Protein AF-A0A2T4GGV2-F1 (afdb_monomer_lite)

Radius of gyration: 16.32 Å; chains: 1; bounding box: 54×31×38 Å

Structure (mmCIF, N/CA/C/O b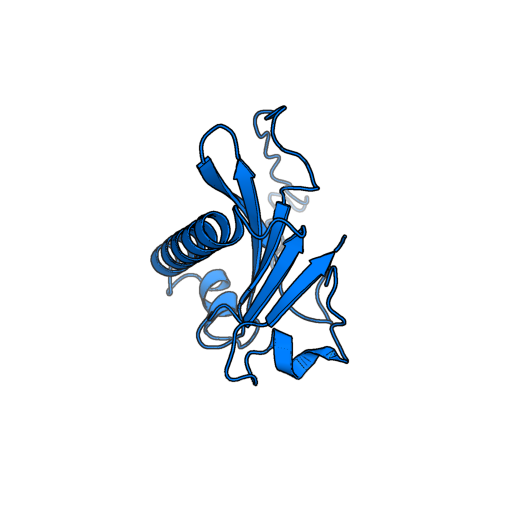ackbone):
data_AF-A0A2T4GGV2-F1
#
_entry.id   AF-A0A2T4GGV2-F1
#
loop_
_atom_site.group_PDB
_atom_site.id
_atom_site.type_symbol
_atom_site.label_atom_id
_atom_site.label_alt_id
_atom_site.label_comp_id
_atom_site.label_asym_id
_atom_site.label_entity_id
_atom_site.label_seq_id
_atom_site.pdbx_PDB_ins_code
_atom_site.Cartn_x
_atom_site.Cartn_y
_atom_site.Cartn_z
_atom_site.occupancy
_atom_site.B_iso_or_equiv
_atom_site.auth_seq_id
_atom_site.auth_comp_id
_atom_site.auth_asym_id
_atom_site.auth_atom_id
_atom_site.pdbx_PDB_model_num
ATOM 1 N N . MET A 1 1 ? 21.331 -3.897 -9.534 1.00 41.31 1 MET A N 1
ATOM 2 C CA . MET A 1 1 ? 21.662 -3.764 -8.099 1.00 41.31 1 MET A CA 1
ATOM 3 C C . MET A 1 1 ? 23.156 -3.537 -7.952 1.00 41.31 1 MET A C 1
ATOM 5 O O . MET A 1 1 ? 23.924 -4.483 -7.832 1.00 41.31 1 MET A O 1
ATOM 9 N N . THR A 1 2 ? 23.584 -2.287 -8.023 1.00 40.00 2 THR A N 1
ATOM 10 C CA . THR A 1 2 ? 24.935 -1.873 -7.646 1.00 40.00 2 THR A CA 1
ATOM 11 C C . THR A 1 2 ? 24.945 -1.727 -6.130 1.00 40.00 2 THR A C 1
ATOM 13 O O . THR A 1 2 ? 24.283 -0.847 -5.591 1.00 40.00 2 THR A O 1
ATOM 16 N N . LYS A 1 3 ? 25.633 -2.626 -5.418 1.00 48.00 3 LYS A N 1
ATOM 17 C CA . LYS A 1 3 ? 25.934 -2.392 -4.002 1.00 48.00 3 LYS A CA 1
ATOM 18 C C . LYS A 1 3 ? 26.812 -1.144 -3.930 1.00 48.00 3 LYS A C 1
ATOM 20 O O . LYS A 1 3 ? 27.841 -1.105 -4.603 1.00 48.00 3 LYS A O 1
ATOM 25 N N . SER A 1 4 ? 26.403 -0.151 -3.142 1.00 49.84 4 SER A N 1
ATOM 26 C CA . SER A 1 4 ? 27.287 0.941 -2.738 1.00 49.84 4 SER A CA 1
ATOM 27 C C . SER A 1 4 ? 28.400 0.319 -1.892 1.00 49.84 4 SER A C 1
ATOM 29 O O . SER A 1 4 ? 28.182 -0.094 -0.754 1.00 49.84 4 SER A O 1
ATOM 31 N N . LEU A 1 5 ? 29.552 0.085 -2.514 1.00 49.00 5 LEU A N 1
ATOM 32 C CA . LEU A 1 5 ? 30.746 -0.411 -1.846 1.00 49.00 5 LEU A CA 1
ATOM 33 C C . LEU A 1 5 ? 31.673 0.784 -1.651 1.00 49.00 5 LEU A C 1
ATOM 35 O O . LEU A 1 5 ? 32.416 1.138 -2.564 1.00 49.00 5 LEU A O 1
ATOM 39 N N . GLU A 1 6 ? 31.678 1.377 -0.462 1.00 59.19 6 GLU A N 1
ATOM 40 C CA . GLU A 1 6 ? 32.814 2.200 -0.048 1.00 59.19 6 GLU A CA 1
ATOM 41 C C . GLU A 1 6 ? 33.932 1.265 0.429 1.00 59.19 6 GLU A C 1
ATOM 43 O O . GLU A 1 6 ? 33.766 0.465 1.352 1.00 59.19 6 GLU A O 1
ATOM 48 N N . GLY A 1 7 ? 35.074 1.288 -0.262 1.00 66.94 7 GLY A N 1
ATOM 49 C CA . GLY A 1 7 ? 36.240 0.479 0.112 1.00 66.94 7 GLY A CA 1
ATOM 50 C C . GLY A 1 7 ? 36.041 -1.044 0.029 1.00 66.94 7 GLY A C 1
ATOM 51 O O . GLY A 1 7 ? 36.744 -1.785 0.712 1.00 66.94 7 GLY A O 1
ATOM 52 N N . GLY A 1 8 ? 35.086 -1.531 -0.774 1.00 72.94 8 GLY A N 1
ATOM 53 C CA . GLY A 1 8 ? 34.856 -2.969 -0.978 1.00 72.94 8 GLY A CA 1
ATOM 54 C C . GLY A 1 8 ? 34.067 -3.668 0.135 1.00 72.94 8 GLY A C 1
ATOM 55 O O . GLY A 1 8 ? 33.935 -4.892 0.107 1.00 72.94 8 GLY A O 1
ATOM 56 N N . LYS A 1 9 ? 33.514 -2.919 1.097 1.00 72.44 9 LYS A N 1
ATOM 57 C CA . LYS A 1 9 ? 32.633 -3.455 2.143 1.00 72.44 9 LYS A CA 1
ATOM 58 C C . LYS A 1 9 ? 31.183 -3.049 1.881 1.00 72.44 9 LYS A C 1
ATOM 60 O O . LYS A 1 9 ? 30.949 -1.937 1.411 1.00 72.44 9 LYS A O 1
ATOM 65 N N . PRO A 1 10 ? 30.204 -3.928 2.160 1.00 75.31 10 PRO A N 1
ATOM 66 C CA . PRO A 1 10 ? 28.803 -3.546 2.089 1.00 75.31 10 PRO A CA 1
ATOM 67 C C . PRO A 1 10 ? 28.533 -2.451 3.124 1.00 75.31 10 PRO A C 1
ATOM 69 O O . PRO A 1 10 ? 28.724 -2.671 4.320 1.00 75.31 10 PRO A O 1
ATOM 72 N N . VAL A 1 11 ? 28.105 -1.283 2.653 1.00 81.31 11 VAL A N 1
ATOM 73 C CA . VAL A 1 11 ? 27.550 -0.230 3.505 1.00 81.31 11 VAL A CA 1
ATOM 74 C C . VAL A 1 11 ? 26.087 -0.580 3.773 1.00 81.31 11 VAL A C 1
ATOM 76 O O . VAL A 1 11 ? 25.375 -1.006 2.862 1.00 81.31 11 VAL A O 1
ATOM 79 N N . ILE A 1 12 ? 25.663 -0.471 5.031 1.00 84.81 12 ILE A N 1
ATOM 80 C CA . ILE A 1 12 ? 24.286 -0.721 5.461 1.00 84.81 12 ILE A CA 1
ATOM 81 C C . ILE A 1 12 ? 23.807 0.534 6.174 1.00 84.81 12 ILE A C 1
ATOM 83 O O . ILE A 1 12 ? 24.425 0.958 7.151 1.00 84.81 12 ILE A O 1
ATOM 87 N N . ASP A 1 13 ? 22.698 1.086 5.702 1.00 87.38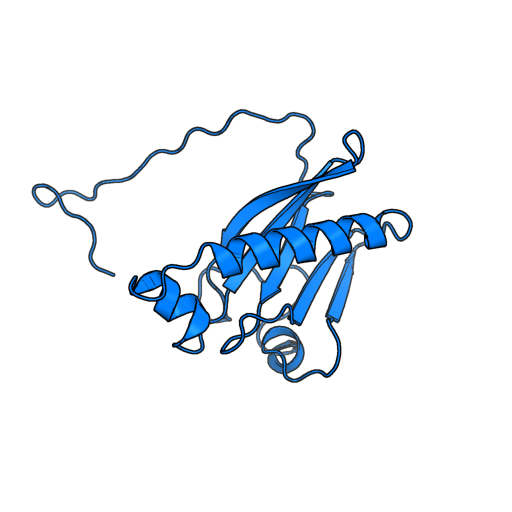 13 ASP A N 1
ATOM 88 C CA . ASP A 1 13 ? 22.023 2.187 6.372 1.00 87.38 13 ASP A CA 1
ATOM 89 C C . ASP A 1 13 ? 21.173 1.642 7.524 1.00 87.38 13 ASP A C 1
ATOM 91 O O . ASP A 1 13 ? 20.396 0.698 7.358 1.00 87.38 13 ASP A O 1
ATOM 95 N N . LEU A 1 14 ? 21.334 2.231 8.710 1.00 89.81 14 LEU A N 1
ATOM 96 C CA . LEU A 1 14 ? 20.524 1.920 9.882 1.00 89.81 14 LEU A CA 1
ATOM 97 C C . LEU A 1 14 ? 19.516 3.044 10.109 1.00 89.81 14 LEU A C 1
ATOM 99 O O . LEU A 1 14 ? 19.892 4.171 10.428 1.00 89.81 14 LEU A O 1
ATOM 103 N N . PHE A 1 15 ? 18.233 2.708 10.011 1.00 88.94 15 PHE A N 1
ATOM 104 C CA . PHE A 1 15 ? 17.138 3.625 10.302 1.00 88.94 15 PHE A CA 1
ATOM 105 C C . PHE A 1 15 ? 16.559 3.317 11.683 1.00 88.94 15 PHE A C 1
ATOM 107 O O . PHE A 1 15 ? 16.171 2.184 11.969 1.00 88.94 15 PHE A O 1
ATOM 114 N N . LEU A 1 16 ? 16.500 4.332 12.544 1.00 92.25 16 LEU A N 1
ATOM 115 C CA . LEU A 1 16 ? 15.874 4.247 13.861 1.00 92.25 16 LEU A CA 1
ATOM 116 C C . LEU A 1 16 ? 14.587 5.065 13.840 1.00 92.25 16 LEU A C 1
ATOM 118 O O . LEU A 1 16 ? 14.622 6.292 13.770 1.00 92.25 16 LEU A O 1
ATOM 122 N N . LEU A 1 17 ? 13.454 4.373 13.895 1.00 88.00 17 LEU A N 1
ATOM 123 C CA . LEU A 1 17 ? 12.137 4.995 13.950 1.00 88.00 17 LEU A CA 1
ATOM 124 C C . LEU A 1 17 ? 11.643 5.047 15.402 1.00 88.00 17 LEU A C 1
ATOM 126 O O . LEU A 1 17 ? 11.895 4.110 16.168 1.00 88.00 17 LEU A O 1
ATOM 130 N N . PRO A 1 18 ? 10.946 6.122 15.811 1.00 90.25 18 PRO A N 1
ATOM 131 C CA . PRO A 1 18 ? 10.367 6.195 17.143 1.00 90.25 18 PRO A CA 1
ATOM 132 C C . PRO A 1 18 ? 9.321 5.093 17.329 1.00 90.25 18 PRO A C 1
ATOM 134 O O . PRO A 1 18 ? 8.484 4.856 16.458 1.00 90.25 18 PRO A O 1
ATOM 137 N N . PHE A 1 19 ? 9.339 4.438 18.490 1.00 89.81 19 PHE A N 1
ATOM 138 C CA . PHE A 1 19 ? 8.331 3.436 18.818 1.00 89.81 19 PHE A CA 1
ATOM 139 C C . PHE A 1 19 ? 6.974 4.101 19.071 1.00 89.81 19 PHE A C 1
ATOM 141 O O . PHE A 1 19 ? 6.815 4.897 20.000 1.00 89.81 19 PHE A O 1
ATOM 148 N N . ILE A 1 20 ? 5.975 3.735 18.272 1.00 87.44 20 ILE A N 1
ATOM 149 C CA . ILE A 1 20 ? 4.595 4.188 18.436 1.00 87.44 20 ILE A CA 1
ATOM 150 C C . ILE A 1 20 ? 3.808 3.044 19.075 1.00 87.44 20 ILE A C 1
ATOM 152 O O . ILE A 1 20 ? 3.423 2.096 18.404 1.00 87.44 20 ILE A O 1
ATOM 156 N N . HIS A 1 21 ? 3.521 3.138 20.375 1.00 89.69 21 HIS A N 1
ATOM 157 C CA . HIS A 1 21 ? 2.790 2.102 21.127 1.00 89.69 21 HIS A CA 1
ATOM 158 C C . HIS A 1 21 ? 1.370 1.823 20.602 1.00 89.69 21 HIS A C 1
ATOM 160 O O . HIS A 1 21 ? 0.786 0.782 20.895 1.00 89.69 21 HIS A O 1
ATOM 166 N N . ARG A 1 22 ? 0.797 2.768 19.849 1.00 88.56 22 ARG A N 1
ATOM 167 C CA . ARG A 1 22 ? -0.498 2.606 19.178 1.00 88.56 22 ARG A CA 1
ATOM 168 C C . ARG A 1 22 ? -0.373 1.902 17.829 1.00 88.56 22 ARG A C 1
ATOM 170 O O . ARG A 1 22 ? -1.384 1.480 17.279 1.00 88.56 22 ARG A O 1
ATOM 177 N N . MET A 1 23 ? 0.828 1.733 17.292 1.00 86.19 23 MET A N 1
ATOM 178 C CA . MET A 1 23 ? 1.027 0.914 16.107 1.00 86.19 23 MET A CA 1
ATOM 179 C C . MET A 1 23 ? 0.783 -0.550 16.467 1.00 86.19 23 MET A C 1
ATOM 181 O O . MET A 1 23 ? 1.205 -1.027 17.520 1.00 86.19 23 MET A O 1
ATOM 185 N N . GLY A 1 24 ? 0.043 -1.259 15.625 1.00 83.50 24 GLY A N 1
ATOM 186 C CA . GLY A 1 24 ? -0.265 -2.664 15.847 1.00 83.50 24 GLY A CA 1
ATOM 187 C C . GLY A 1 24 ? -0.682 -3.315 14.543 1.00 83.50 24 GLY A C 1
ATOM 188 O O . GLY A 1 24 ? -1.441 -2.717 13.786 1.00 83.50 24 GLY A O 1
ATOM 189 N N . SER A 1 25 ? -0.217 -4.542 14.314 1.00 82.31 25 SER A N 1
ATOM 190 C CA . SER A 1 25 ? -0.365 -5.264 13.041 1.00 82.31 25 SER A CA 1
ATOM 191 C C . SER A 1 25 ? -1.811 -5.452 12.580 1.00 82.31 25 SER A C 1
ATOM 193 O O . SER A 1 25 ? -2.067 -5.571 11.392 1.00 82.31 25 SER A O 1
ATOM 195 N N . LYS A 1 26 ? -2.775 -5.443 13.505 1.00 85.06 26 LYS A N 1
ATOM 196 C CA . LYS A 1 26 ? -4.210 -5.502 13.181 1.00 85.06 26 LYS A CA 1
ATOM 197 C C . LYS A 1 26 ? -4.717 -4.259 12.438 1.00 85.06 26 LYS A C 1
ATOM 199 O O . LYS A 1 26 ? -5.646 -4.334 11.651 1.00 85.06 26 LYS A O 1
ATOM 204 N N . ARG A 1 27 ? -4.068 -3.116 12.665 1.00 87.12 27 ARG A N 1
ATOM 205 C CA . ARG A 1 27 ? -4.406 -1.816 12.067 1.00 87.12 27 ARG A CA 1
ATOM 206 C C . ARG A 1 27 ? -3.484 -1.445 10.907 1.00 87.12 27 ARG A C 1
ATOM 208 O O . ARG A 1 27 ? -3.404 -0.271 10.545 1.00 87.12 27 ARG A O 1
ATOM 215 N N . GLU A 1 28 ? -2.751 -2.425 10.392 1.00 91.00 28 GLU A N 1
ATOM 216 C CA . GLU A 1 28 ? -1.848 -2.277 9.263 1.00 91.00 28 GLU A CA 1
ATOM 217 C C . GLU A 1 28 ? -2.451 -2.953 8.034 1.00 91.00 28 GLU A C 1
ATOM 219 O O . GLU A 1 28 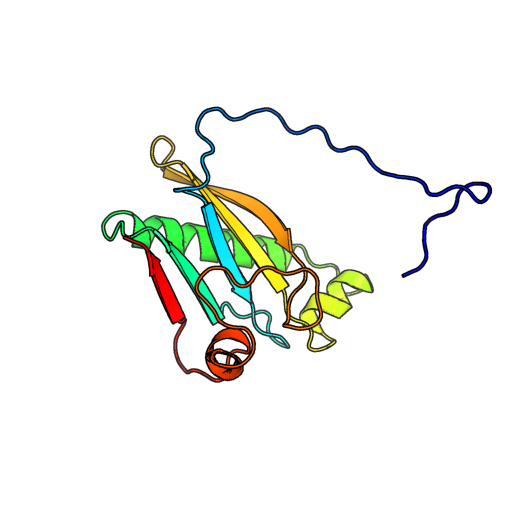? -2.950 -4.079 8.094 1.00 91.00 28 GLU A O 1
ATOM 224 N N . TYR A 1 29 ? -2.424 -2.239 6.918 1.00 93.06 29 TYR A N 1
ATOM 225 C CA . TYR A 1 29 ? -3.103 -2.615 5.691 1.00 93.06 29 TYR A CA 1
ATOM 226 C C . TYR A 1 29 ? -2.129 -2.576 4.534 1.00 93.06 29 TYR A C 1
ATOM 228 O O . TYR A 1 29 ? -1.472 -1.560 4.318 1.00 93.06 29 TYR A O 1
ATOM 236 N N . ARG A 1 30 ? -2.093 -3.652 3.750 1.00 94.88 30 ARG A N 1
ATOM 237 C CA . ARG A 1 30 ? -1.274 -3.703 2.541 1.00 94.88 30 ARG A CA 1
ATOM 238 C C . ARG A 1 30 ? -2.087 -3.285 1.331 1.00 94.88 30 ARG A C 1
ATOM 240 O O . ARG A 1 30 ? -3.156 -3.843 1.075 1.00 94.88 30 ARG A O 1
ATOM 247 N N . VAL A 1 31 ? -1.547 -2.342 0.572 1.00 96.19 31 VAL A N 1
ATOM 248 C CA . VAL A 1 31 ? -2.112 -1.829 -0.674 1.00 96.19 31 VAL A CA 1
ATOM 249 C C . VAL A 1 31 ? -1.230 -2.268 -1.834 1.00 96.19 31 VAL A C 1
ATOM 251 O O . VAL A 1 31 ? -0.012 -2.109 -1.793 1.00 96.19 31 VAL A O 1
ATOM 254 N N . TYR A 1 32 ? -1.847 -2.806 -2.880 1.00 95.31 32 TYR A N 1
ATOM 255 C CA . TYR A 1 32 ? -1.188 -3.258 -4.099 1.00 95.31 32 TYR A CA 1
ATOM 256 C C . TYR A 1 32 ? -1.482 -2.281 -5.233 1.00 95.31 32 TYR A C 1
ATOM 258 O O . TYR A 1 32 ? -2.647 -2.016 -5.537 1.00 95.31 32 TYR A O 1
ATOM 266 N N . CYS A 1 33 ? -0.429 -1.759 -5.855 1.00 93.88 33 CYS A N 1
ATOM 267 C CA . CYS A 1 33 ? -0.509 -0.839 -6.980 1.00 93.88 33 CYS A CA 1
ATOM 268 C C . CYS A 1 33 ? -0.020 -1.531 -8.248 1.00 93.88 33 CYS A C 1
ATOM 270 O O . CYS A 1 33 ? 1.149 -1.921 -8.355 1.00 93.88 33 CYS A O 1
ATOM 272 N N . ALA A 1 34 ? -0.934 -1.678 -9.203 1.00 90.69 34 ALA A N 1
ATOM 273 C CA . ALA A 1 34 ? -0.667 -2.355 -10.455 1.00 90.69 34 ALA A CA 1
ATOM 274 C C . ALA A 1 34 ? 0.379 -1.596 -11.291 1.00 90.69 34 ALA A C 1
ATOM 276 O O . ALA A 1 34 ? 0.520 -0.371 -11.181 1.00 90.69 34 ALA A O 1
ATOM 277 N N . PRO A 1 35 ? 1.110 -2.302 -12.165 1.00 87.12 35 PRO A N 1
ATOM 278 C CA . PRO A 1 35 ? 2.091 -1.671 -13.032 1.00 87.12 35 PRO A CA 1
ATOM 279 C C . PRO A 1 35 ? 1.522 -0.633 -14.016 1.00 87.12 35 PRO A C 1
ATOM 281 O O . PRO A 1 35 ? 0.314 -0.501 -14.186 1.00 87.12 35 PRO A O 1
ATOM 284 N N . LEU A 1 36 ? 2.421 0.062 -14.729 1.00 80.69 36 LEU A N 1
ATOM 285 C CA . LEU A 1 36 ? 2.152 1.085 -15.759 1.00 80.69 36 LEU A CA 1
ATOM 286 C C . LEU A 1 36 ? 1.583 2.398 -15.216 1.00 80.69 36 LEU A C 1
ATOM 288 O O . LEU A 1 36 ? 2.190 3.448 -15.407 1.00 80.69 36 LEU A O 1
ATOM 292 N N . MET A 1 37 ? 0.422 2.345 -14.565 1.00 78.06 37 MET A N 1
ATOM 293 C CA . MET A 1 37 ? -0.270 3.534 -14.054 1.00 78.06 37 MET A CA 1
ATOM 294 C C . MET A 1 37 ? -0.123 3.700 -12.542 1.00 78.06 37 MET A C 1
ATOM 296 O O . MET A 1 37 ? -0.510 4.736 -12.010 1.00 78.06 37 MET A O 1
ATOM 300 N N . GLY A 1 38 ? 0.411 2.690 -11.845 1.00 85.31 38 GLY A N 1
ATOM 301 C CA . GLY A 1 38 ? 0.511 2.707 -10.388 1.00 85.31 38 GLY A CA 1
ATOM 302 C C . GLY A 1 38 ? -0.857 2.723 -9.708 1.00 85.31 38 GLY A C 1
ATOM 303 O O . GLY A 1 38 ? -0.944 3.113 -8.553 1.00 85.31 38 GLY A O 1
ATOM 304 N N . ALA A 1 39 ? -1.936 2.365 -10.410 1.00 91.25 39 ALA A N 1
ATOM 305 C CA . ALA A 1 39 ? -3.285 2.426 -9.866 1.00 91.25 39 ALA A CA 1
ATOM 306 C C . ALA A 1 39 ? -3.456 1.399 -8.743 1.00 91.25 39 ALA A C 1
ATOM 308 O O . ALA A 1 39 ? -2.980 0.268 -8.853 1.00 91.25 39 ALA A O 1
ATOM 309 N N . ILE A 1 40 ? -4.165 1.780 -7.679 1.00 95.12 40 ILE A N 1
ATOM 310 C CA . ILE A 1 40 ? -4.520 0.848 -6.608 1.00 95.12 40 ILE A CA 1
ATOM 311 C C . ILE A 1 40 ? -5.398 -0.253 -7.208 1.00 95.12 40 ILE A C 1
ATOM 313 O O . ILE A 1 40 ? -6.460 0.034 -7.753 1.00 95.12 40 ILE A O 1
ATOM 317 N N . ALA A 1 41 ? -4.949 -1.499 -7.098 1.00 94.69 41 ALA A N 1
ATOM 318 C CA . ALA A 1 41 ? -5.626 -2.668 -7.648 1.00 94.69 41 ALA A CA 1
ATOM 319 C C . ALA A 1 41 ? -6.275 -3.517 -6.553 1.00 94.69 41 ALA A C 1
ATOM 321 O O . ALA A 1 41 ? -7.379 -4.028 -6.726 1.00 94.69 41 ALA A O 1
ATOM 322 N N . ALA A 1 42 ? -5.620 -3.627 -5.395 1.00 94.50 42 ALA A N 1
ATOM 323 C CA . ALA A 1 42 ? -6.130 -4.434 -4.301 1.00 94.50 42 ALA A CA 1
ATOM 324 C C . ALA A 1 42 ? -5.691 -3.918 -2.929 1.00 94.50 42 ALA A C 1
ATOM 326 O O . ALA A 1 42 ? -4.638 -3.292 -2.788 1.00 94.50 42 ALA A O 1
ATOM 327 N N . VAL A 1 43 ? -6.485 -4.223 -1.904 1.00 93.75 43 VAL A N 1
ATOM 328 C CA . VAL A 1 43 ? -6.196 -3.889 -0.507 1.00 93.75 43 VAL A CA 1
ATOM 329 C C . VAL A 1 43 ? -6.506 -5.077 0.399 1.00 93.75 43 VAL A C 1
ATOM 331 O O . VAL A 1 43 ? -7.558 -5.710 0.293 1.00 93.75 43 VAL A O 1
ATOM 334 N N . ASN A 1 44 ? -5.595 -5.356 1.328 1.00 89.88 44 ASN A N 1
ATOM 335 C CA . ASN A 1 44 ? -5.832 -6.256 2.450 1.00 89.88 44 ASN A CA 1
ATOM 336 C C . ASN A 1 44 ? -6.233 -5.460 3.704 1.00 89.88 44 ASN A C 1
ATOM 338 O O . ASN A 1 44 ? -5.482 -4.583 4.130 1.00 89.88 44 ASN A O 1
ATOM 342 N N . LEU A 1 45 ? -7.386 -5.782 4.296 1.00 81.38 45 LEU A N 1
ATOM 343 C CA . LEU A 1 45 ? -7.974 -5.088 5.443 1.00 81.38 45 LEU A CA 1
ATOM 344 C C . LEU A 1 45 ? -8.382 -6.042 6.580 1.00 81.38 45 LEU A C 1
ATOM 346 O O . LEU A 1 45 ? -8.629 -7.228 6.379 1.00 81.38 45 LEU A O 1
ATOM 350 N N . GLU A 1 46 ? -8.544 -5.495 7.784 1.00 77.00 46 GLU A N 1
ATOM 351 C CA . GLU A 1 46 ? -9.307 -6.131 8.869 1.00 77.00 46 GLU A CA 1
ATOM 352 C C . GLU A 1 46 ? -10.797 -5.738 8.753 1.00 77.00 46 GLU A C 1
ATOM 354 O O . GLU A 1 46 ? -11.135 -4.667 8.235 1.00 77.00 46 GLU A O 1
ATOM 359 N N . ASN A 1 47 ? -11.723 -6.599 9.198 1.00 69.19 47 ASN A N 1
ATOM 360 C CA . ASN A 1 47 ? -13.167 -6.371 9.048 1.00 69.19 47 ASN A CA 1
ATOM 361 C C . ASN A 1 47 ? -13.716 -5.299 9.997 1.00 69.19 47 ASN A C 1
ATOM 363 O O . ASN A 1 47 ? -14.420 -5.606 10.960 1.00 69.19 47 ASN A O 1
ATOM 367 N N . ASN A 1 48 ? -13.477 -4.026 9.683 1.00 76.00 48 ASN A N 1
ATOM 368 C CA . ASN A 1 48 ? -14.063 -2.907 10.412 1.00 76.00 48 ASN A CA 1
ATOM 369 C C . ASN A 1 48 ? -14.780 -1.915 9.482 1.00 76.00 48 ASN A C 1
ATOM 371 O O . ASN A 1 48 ? -14.310 -0.813 9.190 1.00 76.00 48 ASN A O 1
ATOM 375 N N . ARG A 1 49 ? -15.985 -2.304 9.041 1.00 77.62 49 ARG A N 1
ATOM 376 C CA . ARG A 1 49 ? -16.813 -1.557 8.070 1.00 77.62 49 ARG A CA 1
ATOM 377 C C . ARG A 1 49 ? -17.063 -0.087 8.425 1.00 77.62 49 ARG A C 1
ATOM 379 O O . ARG A 1 49 ? -17.328 0.702 7.525 1.00 77.62 49 ARG A O 1
ATOM 386 N N . LYS A 1 50 ? -17.008 0.292 9.707 1.00 84.31 50 LYS A N 1
ATOM 387 C CA . LYS A 1 50 ? -17.261 1.676 10.145 1.00 84.31 50 LYS A CA 1
ATOM 388 C C . LYS A 1 50 ? -16.109 2.622 9.806 1.00 84.31 50 LYS A C 1
ATOM 390 O O . LYS A 1 50 ? -16.360 3.770 9.456 1.00 84.31 50 LYS A O 1
ATOM 395 N N . VAL A 1 51 ? -14.869 2.148 9.903 1.00 87.69 51 VAL A N 1
ATOM 396 C CA . VAL A 1 51 ? -13.660 2.948 9.632 1.00 87.69 51 VAL A CA 1
ATOM 397 C C . VAL A 1 51 ? -13.130 2.763 8.217 1.00 87.69 51 VAL A C 1
ATOM 399 O O . VAL A 1 51 ? -12.360 3.603 7.760 1.00 87.69 51 VAL A O 1
ATOM 402 N N . MET A 1 52 ? -13.598 1.750 7.478 1.00 88.62 52 MET A N 1
ATOM 403 C CA . MET A 1 52 ? -13.198 1.515 6.084 1.00 88.62 52 MET A CA 1
ATOM 404 C C . MET A 1 52 ? -13.228 2.765 5.185 1.00 88.62 52 MET A C 1
ATOM 406 O O . MET A 1 52 ? -12.244 2.972 4.481 1.00 88.62 52 MET A O 1
ATOM 410 N N . PRO A 1 53 ? -14.255 3.643 5.212 1.00 92.25 53 PRO A N 1
ATOM 411 C CA . PRO A 1 53 ? -14.238 4.854 4.388 1.00 92.25 53 PRO A CA 1
ATOM 412 C C . PRO A 1 53 ? -13.090 5.814 4.736 1.00 92.25 53 PRO A C 1
ATOM 414 O O . PRO A 1 53 ? -12.508 6.432 3.847 1.00 92.25 53 PRO A O 1
ATOM 417 N N . LYS A 1 54 ? -12.736 5.919 6.025 1.00 93.94 54 LYS A N 1
ATOM 418 C CA . LYS A 1 54 ? -11.635 6.771 6.502 1.00 93.94 54 LYS A CA 1
ATOM 419 C C . LYS A 1 54 ? -10.279 6.184 6.117 1.00 93.94 54 LYS A C 1
ATOM 421 O O . LYS A 1 54 ? -9.416 6.911 5.633 1.00 93.94 54 LYS A O 1
ATOM 426 N N . ILE A 1 55 ? -10.123 4.869 6.274 1.00 93.38 55 ILE A N 1
ATOM 427 C CA . ILE A 1 55 ? -8.924 4.132 5.856 1.00 93.38 55 ILE A CA 1
ATOM 428 C C . ILE A 1 55 ? -8.726 4.280 4.346 1.00 93.38 55 ILE A C 1
ATOM 430 O O . ILE A 1 55 ? -7.640 4.635 3.906 1.00 93.38 55 ILE A O 1
ATOM 434 N N . TRP A 1 56 ? -9.783 4.082 3.554 1.00 95.00 56 TRP A N 1
ATOM 435 C CA . TRP A 1 56 ? -9.727 4.223 2.101 1.00 95.00 56 TRP A CA 1
ATOM 436 C C . TRP A 1 56 ? -9.328 5.636 1.668 1.00 95.00 56 TRP A C 1
ATOM 438 O O . TRP A 1 56 ? -8.421 5.791 0.856 1.00 95.00 56 TRP A O 1
ATOM 448 N N . SER A 1 57 ? -9.927 6.670 2.266 1.00 96.38 57 SER A N 1
ATOM 449 C CA . SER A 1 57 ? -9.531 8.058 2.001 1.00 96.38 57 SER A CA 1
ATOM 450 C C . SER A 1 57 ? -8.056 8.312 2.342 1.00 96.38 57 SER A C 1
ATOM 452 O O . SER A 1 57 ? -7.348 8.974 1.584 1.00 96.38 57 SER A O 1
ATOM 454 N N . GLY A 1 58 ? -7.566 7.738 3.444 1.00 97.00 58 GLY A N 1
ATOM 455 C CA . GLY A 1 58 ? -6.157 7.803 3.821 1.00 97.00 58 GLY A CA 1
ATOM 456 C C . GLY A 1 58 ? -5.228 7.081 2.843 1.00 97.00 58 GLY A C 1
ATOM 457 O O . GLY A 1 58 ? -4.196 7.636 2.477 1.00 97.00 58 GLY A O 1
ATOM 458 N N . ILE A 1 59 ? -5.616 5.892 2.372 1.00 97.31 59 ILE A N 1
ATOM 459 C CA . ILE A 1 59 ? -4.902 5.134 1.335 1.00 97.31 59 ILE A CA 1
ATOM 460 C C . ILE A 1 59 ? -4.792 5.961 0.054 1.00 97.31 59 ILE A C 1
ATOM 462 O O . ILE A 1 59 ? -3.701 6.086 -0.490 1.00 97.31 59 ILE A O 1
ATOM 466 N N . GLN A 1 60 ? -5.896 6.554 -0.410 1.00 97.62 60 GLN A N 1
ATOM 467 C CA . GLN A 1 60 ? -5.906 7.381 -1.619 1.00 97.62 60 GLN A CA 1
ATOM 468 C C . GLN A 1 60 ? -4.999 8.605 -1.477 1.00 97.62 60 GLN A C 1
ATOM 470 O O . GLN A 1 60 ? -4.284 8.948 -2.414 1.00 97.62 60 GLN A O 1
ATOM 475 N N . LYS A 1 61 ? -4.997 9.244 -0.301 1.00 97.94 61 LYS A N 1
ATOM 476 C CA . LYS A 1 61 ? -4.112 10.378 -0.034 1.00 97.94 61 LYS A CA 1
ATOM 477 C C . LYS A 1 61 ? -2.640 9.959 -0.044 1.00 97.94 61 LYS A C 1
ATOM 479 O O . LYS A 1 61 ? -1.851 10.574 -0.743 1.00 97.94 61 LYS A O 1
ATOM 484 N N . ILE A 1 62 ? -2.280 8.902 0.686 1.00 97.94 62 ILE A N 1
ATOM 485 C CA . ILE A 1 62 ? -0.900 8.392 0.724 1.00 97.94 62 ILE A CA 1
ATOM 486 C C . ILE A 1 62 ? -0.448 7.968 -0.676 1.00 97.94 62 ILE A C 1
ATOM 488 O O . ILE A 1 62 ? 0.672 8.261 -1.074 1.00 97.94 62 ILE A O 1
ATOM 492 N N . HIS A 1 63 ? -1.322 7.308 -1.435 1.00 96.50 63 HIS A N 1
ATOM 493 C CA . HIS A 1 63 ? -1.066 6.940 -2.824 1.00 96.50 63 HIS A CA 1
ATOM 494 C C . HIS A 1 63 ? -0.768 8.163 -3.693 1.00 96.50 63 HIS A C 1
ATOM 496 O O . HIS A 1 63 ? 0.233 8.167 -4.404 1.00 96.50 63 HIS A O 1
ATOM 502 N N . HIS A 1 64 ? -1.586 9.211 -3.591 1.00 95.88 64 HIS A N 1
ATOM 503 C CA . HIS A 1 64 ? -1.355 10.472 -4.286 1.00 95.88 64 HIS A CA 1
ATOM 504 C C . HIS A 1 64 ? -0.018 11.111 -3.886 1.00 95.88 64 HIS A C 1
ATOM 506 O O . HIS A 1 64 ? 0.769 11.435 -4.770 1.00 95.88 64 HIS A O 1
ATOM 512 N N . ASP A 1 65 ? 0.278 11.195 -2.585 1.00 95.56 65 ASP A N 1
ATOM 513 C CA . ASP A 1 65 ? 1.530 11.759 -2.063 1.00 95.56 65 ASP A CA 1
ATOM 514 C C . ASP A 1 65 ? 2.762 10.966 -2.562 1.00 95.56 65 ASP A C 1
ATOM 516 O O . ASP A 1 65 ? 3.774 11.560 -2.933 1.00 95.56 65 ASP A O 1
ATOM 520 N N . ILE A 1 66 ? 2.677 9.627 -2.625 1.00 92.44 66 ILE A N 1
ATOM 521 C CA . ILE A 1 66 ? 3.723 8.773 -3.218 1.00 92.44 66 ILE A CA 1
ATOM 522 C C . ILE A 1 66 ? 3.915 9.141 -4.688 1.00 92.44 66 ILE A C 1
ATOM 524 O O . ILE A 1 66 ? 5.044 9.367 -5.107 1.00 92.44 66 ILE A O 1
ATOM 528 N N . MET A 1 67 ? 2.828 9.205 -5.461 1.00 90.12 67 MET A N 1
ATOM 529 C CA . MET A 1 67 ? 2.878 9.455 -6.903 1.00 90.12 67 MET A CA 1
ATOM 530 C C . MET A 1 67 ? 3.393 10.859 -7.244 1.00 90.12 67 MET A C 1
ATOM 532 O O . MET A 1 67 ? 4.136 11.000 -8.214 1.00 90.12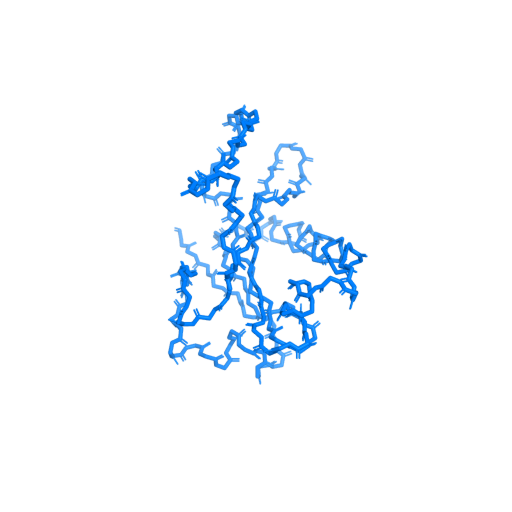 67 MET A O 1
ATOM 536 N N . GLU A 1 68 ? 3.038 11.882 -6.459 1.00 92.31 68 GLU A N 1
ATOM 537 C CA . GLU A 1 68 ? 3.581 13.240 -6.609 1.00 92.31 68 GLU A CA 1
ATOM 538 C C . GLU A 1 68 ? 5.066 13.325 -6.235 1.00 92.31 68 GLU A C 1
ATOM 540 O O . GLU A 1 68 ? 5.800 14.124 -6.813 1.00 92.31 68 GLU A O 1
ATOM 545 N N . GLY A 1 69 ? 5.517 12.498 -5.288 1.00 88.94 69 GLY A N 1
ATOM 546 C CA . GLY A 1 69 ? 6.904 12.467 -4.830 1.00 88.94 69 GLY A CA 1
ATOM 547 C C . GLY A 1 69 ? 7.887 11.760 -5.769 1.00 88.94 69 GLY A C 1
ATOM 548 O O . GLY A 1 69 ? 9.090 11.824 -5.519 1.00 88.94 69 GLY A O 1
ATOM 549 N N . LEU A 1 70 ? 7.412 11.085 -6.822 1.00 86.31 70 LEU A N 1
ATOM 550 C CA . LEU A 1 70 ? 8.273 10.328 -7.734 1.00 86.31 70 LEU A CA 1
ATOM 551 C C . LEU A 1 70 ? 9.117 11.252 -8.615 1.00 86.31 70 LEU A C 1
ATOM 553 O O . LEU A 1 70 ? 8.599 12.072 -9.377 1.00 86.31 70 LEU A O 1
ATOM 557 N N . ASP A 1 71 ? 10.430 11.036 -8.606 1.00 86.44 71 ASP A N 1
ATOM 558 C CA . ASP A 1 71 ? 11.343 11.674 -9.545 1.00 86.44 71 ASP A CA 1
ATOM 559 C C . ASP A 1 71 ? 11.469 10.805 -10.802 1.00 86.44 71 ASP A C 1
ATOM 561 O O . ASP A 1 71 ? 12.206 9.822 -10.854 1.00 86.44 71 ASP A O 1
ATOM 565 N N . LEU A 1 72 ? 10.782 11.190 -11.879 1.00 79.38 72 LEU A N 1
ATOM 566 C CA . LEU A 1 72 ? 10.808 10.444 -13.141 1.00 79.38 72 LEU A CA 1
ATOM 567 C C . LEU A 1 72 ? 12.175 10.439 -13.846 1.00 79.38 72 LEU A C 1
ATOM 569 O O . LEU A 1 72 ? 12.303 9.762 -14.873 1.00 79.38 72 LEU A O 1
ATOM 573 N N . VAL A 1 73 ? 13.174 11.171 -13.345 1.00 82.50 73 VAL A N 1
ATOM 574 C CA . VAL A 1 73 ? 14.577 11.077 -13.773 1.00 82.50 73 VAL A CA 1
ATOM 575 C C . VAL A 1 73 ? 15.306 9.971 -13.001 1.00 82.50 73 VAL A C 1
ATOM 577 O O . VAL A 1 73 ? 16.166 9.298 -13.575 1.00 82.50 73 VAL A O 1
ATOM 580 N N . ASN A 1 74 ? 14.914 9.700 -11.754 1.00 83.69 74 ASN A N 1
ATOM 581 C CA . ASN A 1 74 ? 15.461 8.630 -10.929 1.00 83.69 74 ASN A CA 1
ATOM 582 C C . ASN A 1 74 ? 15.132 7.247 -11.520 1.00 83.69 74 ASN A C 1
ATOM 584 O O . ASN A 1 74 ? 13.984 6.910 -11.808 1.00 83.69 74 ASN A O 1
ATOM 588 N N . GLN A 1 75 ? 16.154 6.410 -11.712 1.00 78.69 75 GLN A N 1
ATOM 589 C CA . GLN A 1 75 ? 15.983 5.087 -12.323 1.00 78.69 75 GLN A CA 1
ATOM 590 C C . GLN A 1 75 ? 15.129 4.131 -11.478 1.00 78.69 75 GLN A C 1
ATOM 592 O O . GLN A 1 75 ? 14.454 3.273 -12.044 1.00 78.69 75 GLN A O 1
ATOM 597 N N . LEU A 1 76 ? 15.158 4.261 -10.151 1.00 77.19 76 LEU A N 1
ATOM 598 C CA . LEU A 1 76 ? 14.376 3.438 -9.231 1.00 77.19 76 LEU A CA 1
ATOM 599 C C . LEU A 1 76 ? 12.887 3.794 -9.307 1.00 77.19 76 LEU A C 1
ATOM 601 O O . LEU A 1 76 ? 12.049 2.907 -9.443 1.00 77.19 76 LEU A O 1
ATOM 605 N N . ASP A 1 77 ? 12.569 5.082 -9.359 1.00 80.25 77 ASP A N 1
ATOM 606 C CA . ASP A 1 77 ? 11.188 5.557 -9.509 1.00 80.25 77 ASP A CA 1
ATOM 607 C C . ASP A 1 77 ? 10.636 5.237 -10.904 1.00 80.25 77 ASP A C 1
ATOM 609 O O . ASP A 1 77 ? 9.477 4.848 -11.077 1.00 80.25 77 ASP A O 1
ATOM 613 N N . GLN A 1 78 ? 11.499 5.275 -11.924 1.00 76.44 78 GLN A N 1
ATOM 614 C CA . GLN A 1 78 ? 11.156 4.761 -13.246 1.00 76.44 78 GLN A CA 1
ATOM 615 C C . GLN A 1 78 ? 10.918 3.245 -13.253 1.00 76.44 78 GLN A C 1
ATOM 617 O O . GLN A 1 78 ? 10.112 2.777 -14.055 1.00 76.44 78 GLN A O 1
ATOM 622 N N . LEU A 1 79 ? 11.574 2.457 -12.396 1.00 73.25 79 LEU A N 1
ATOM 623 C CA . LEU A 1 79 ? 11.294 1.021 -12.287 1.00 73.25 79 LEU A CA 1
ATOM 624 C C . LEU A 1 79 ? 9.885 0.770 -11.731 1.00 73.25 79 LEU A C 1
ATOM 626 O O . LEU A 1 79 ? 9.184 -0.101 -12.253 1.00 73.25 79 LEU A O 1
ATOM 630 N N . LEU A 1 80 ? 9.448 1.579 -10.758 1.00 72.25 80 LEU A N 1
ATOM 631 C CA . LEU A 1 80 ? 8.108 1.498 -10.165 1.00 72.25 80 LEU A CA 1
ATOM 632 C C . LEU A 1 80 ? 7.002 1.736 -11.211 1.00 72.25 80 LEU A C 1
ATOM 634 O O . LEU A 1 80 ? 6.068 0.938 -11.303 1.00 72.25 80 LEU A O 1
ATOM 638 N N . LEU A 1 81 ? 7.129 2.781 -12.044 1.00 68.50 81 LEU A N 1
ATOM 639 C CA . LEU A 1 81 ? 6.087 3.165 -13.013 1.00 68.50 81 LEU A CA 1
ATOM 640 C C . LEU A 1 81 ? 6.325 2.675 -14.450 1.00 68.50 81 LEU A C 1
ATOM 642 O O . LEU A 1 81 ? 5.426 2.119 -15.081 1.00 68.50 81 LEU A O 1
ATOM 646 N N . LYS A 1 82 ? 7.531 2.872 -14.998 1.00 58.66 82 LYS A N 1
ATOM 647 C CA . LYS A 1 82 ? 7.827 2.667 -16.429 1.00 58.66 82 LYS A CA 1
ATOM 648 C C . LYS A 1 82 ? 8.222 1.232 -16.786 1.00 58.66 82 LYS A C 1
ATOM 650 O O . LYS A 1 82 ? 8.054 0.847 -17.940 1.00 58.66 82 LYS A O 1
ATOM 655 N N . GLN A 1 83 ? 8.719 0.422 -15.844 1.00 57.69 83 GLN A N 1
ATOM 656 C CA . GLN A 1 83 ? 9.212 -0.939 -16.142 1.00 57.69 83 GLN A CA 1
ATOM 657 C C . GLN A 1 83 ? 8.243 -2.079 -15.799 1.00 57.69 83 GLN A C 1
ATOM 659 O O . GLN A 1 83 ? 8.656 -3.230 -15.676 1.00 57.69 83 GLN A O 1
ATOM 664 N N . LYS A 1 84 ? 6.939 -1.797 -15.715 1.00 68.56 84 LYS A N 1
ATOM 665 C CA . LYS A 1 84 ? 5.893 -2.815 -15.507 1.00 68.56 84 LYS A CA 1
ATOM 666 C C . LYS A 1 84 ? 6.009 -3.605 -14.190 1.00 68.56 84 LYS A C 1
ATOM 668 O O . LYS A 1 84 ? 5.411 -4.674 -14.087 1.00 68.56 84 LYS A O 1
ATOM 673 N N . GLN A 1 85 ? 6.730 -3.099 -13.188 1.00 81.25 85 GLN A N 1
ATOM 674 C CA . GLN A 1 85 ? 6.883 -3.836 -11.937 1.00 81.25 85 GLN A CA 1
ATOM 675 C C . GLN A 1 85 ? 5.713 -3.623 -10.975 1.00 81.25 85 GLN A C 1
ATOM 677 O O . GLN A 1 85 ? 5.295 -4.595 -10.366 1.00 81.25 85 GLN A O 1
ATOM 682 N N . GLY A 1 86 ? 5.154 -2.413 -10.872 1.00 89.12 86 GLY A N 1
ATOM 683 C CA . GLY A 1 86 ? 4.185 -2.102 -9.817 1.00 89.12 86 GLY A CA 1
ATOM 684 C C . GLY A 1 86 ? 4.864 -1.990 -8.449 1.00 89.12 86 GLY A C 1
ATOM 685 O O . GLY A 1 86 ? 6.084 -2.135 -8.326 1.00 89.12 86 GLY A O 1
ATOM 686 N N . TYR A 1 87 ? 4.079 -1.707 -7.415 1.00 92.31 87 TYR A N 1
ATOM 687 C CA . TYR A 1 87 ? 4.581 -1.555 -6.049 1.00 92.31 87 TYR A CA 1
ATOM 688 C C . TYR A 1 87 ? 3.507 -1.908 -5.027 1.00 92.31 87 TYR A C 1
ATOM 690 O O . TYR A 1 87 ? 2.326 -2.028 -5.351 1.00 92.31 87 TYR A O 1
ATOM 698 N N . SER A 1 88 ? 3.919 -2.104 -3.782 1.00 94.19 88 SER A N 1
ATOM 699 C CA . SER A 1 88 ? 2.985 -2.219 -2.666 1.00 94.19 88 SER A CA 1
ATOM 700 C C . SER A 1 88 ? 3.398 -1.285 -1.545 1.00 94.19 88 SER A C 1
ATOM 702 O O . SER A 1 88 ? 4.552 -0.863 -1.479 1.00 94.19 88 SER A O 1
ATOM 704 N N . PHE A 1 89 ? 2.457 -0.918 -0.690 1.00 95.75 89 PHE A N 1
ATOM 705 C CA . PHE A 1 89 ? 2.759 -0.100 0.472 1.00 95.75 89 PHE A CA 1
ATOM 706 C C . PHE A 1 89 ? 1.871 -0.462 1.646 1.00 95.75 89 PHE A C 1
ATOM 708 O O . PHE A 1 89 ? 0.719 -0.863 1.466 1.00 95.75 89 PHE A O 1
ATOM 715 N N . ASP A 1 90 ? 2.430 -0.309 2.839 1.00 95.25 90 ASP A N 1
ATOM 716 C CA . ASP A 1 90 ? 1.737 -0.596 4.084 1.00 95.25 90 ASP A CA 1
ATOM 717 C C . ASP A 1 90 ? 1.249 0.697 4.726 1.00 95.25 90 ASP A C 1
ATOM 719 O O . ASP A 1 90 ? 1.973 1.692 4.821 1.00 95.25 90 ASP A O 1
ATOM 723 N N . VAL A 1 91 ? -0.009 0.685 5.151 1.00 95.38 91 VAL A N 1
ATOM 724 C CA . VAL A 1 91 ? -0.696 1.817 5.762 1.00 95.38 91 VAL A CA 1
ATOM 725 C C . VAL A 1 91 ? -1.129 1.440 7.160 1.00 95.38 91 VAL A C 1
ATOM 727 O O . VAL A 1 91 ? -1.873 0.485 7.353 1.00 95.38 91 VAL A O 1
ATOM 730 N N . PHE A 1 92 ? -0.726 2.246 8.130 1.00 94.00 92 PHE A N 1
ATOM 731 C CA . PHE A 1 92 ? -1.234 2.174 9.489 1.00 94.00 92 PHE A CA 1
ATOM 732 C C . PHE A 1 92 ? -2.355 3.196 9.675 1.00 94.00 92 PHE A C 1
ATOM 734 O O . PHE A 1 92 ? -2.166 4.374 9.364 1.00 94.00 92 PHE A O 1
ATOM 741 N N . TYR A 1 93 ? -3.497 2.765 10.214 1.00 93.69 93 TYR A N 1
ATOM 742 C CA . TYR A 1 93 ? -4.571 3.669 10.633 1.00 93.69 93 TYR A CA 1
ATOM 743 C C . TYR A 1 93 ? -4.660 3.772 12.155 1.00 93.69 93 TYR A C 1
ATOM 745 O O . TYR A 1 93 ? -4.944 2.794 12.850 1.00 93.69 93 TYR A O 1
ATOM 753 N N . ASP A 1 94 ? -4.472 4.982 12.669 1.00 92.88 94 ASP A N 1
ATOM 754 C CA . ASP A 1 94 ? -4.703 5.304 14.070 1.00 92.88 94 ASP A CA 1
ATOM 755 C C . ASP A 1 94 ? -6.161 5.727 14.267 1.00 92.88 94 ASP A C 1
ATOM 757 O O . ASP A 1 94 ? -6.554 6.824 13.876 1.00 92.88 94 ASP A O 1
ATOM 761 N N . GLU A 1 95 ? -6.968 4.871 14.891 1.00 90.00 95 GLU A N 1
ATOM 762 C CA . GLU A 1 95 ? -8.375 5.176 15.183 1.00 90.00 95 GLU A CA 1
ATOM 763 C C . GLU A 1 95 ? -8.543 6.314 16.203 1.00 90.00 95 GLU A C 1
ATOM 765 O O . GLU A 1 95 ? -9.580 6.968 16.209 1.00 90.00 95 GLU A O 1
ATOM 770 N N . THR A 1 96 ? -7.542 6.567 17.057 1.00 90.69 96 THR A N 1
ATOM 771 C CA . THR A 1 96 ? -7.613 7.636 18.070 1.00 90.69 96 THR A CA 1
ATOM 772 C C . THR A 1 96 ? -7.417 9.003 17.432 1.00 90.69 96 THR A C 1
ATOM 774 O O . THR A 1 96 ? -8.128 9.951 17.749 1.00 90.69 96 THR A O 1
ATOM 777 N N . GLU A 1 97 ? -6.436 9.103 16.535 1.00 92.62 97 GLU A N 1
ATOM 778 C CA . GLU A 1 97 ? -6.114 10.343 15.818 1.00 92.62 97 GLU A CA 1
ATOM 779 C C . GLU A 1 97 ? -6.859 10.466 14.480 1.00 92.62 97 GLU A C 1
ATOM 781 O O . GLU A 1 97 ? -6.723 11.466 13.779 1.00 92.62 97 GLU A O 1
ATOM 786 N N . GLU A 1 98 ? -7.621 9.434 14.115 1.00 92.31 98 GLU A N 1
ATOM 787 C CA . GLU A 1 98 ? -8.291 9.262 12.827 1.00 92.31 98 GLU A CA 1
ATOM 788 C C . GLU A 1 98 ? -7.369 9.488 11.618 1.00 92.31 98 GLU A C 1
ATOM 790 O O . GLU A 1 98 ? -7.781 10.017 10.582 1.00 92.31 98 GLU A O 1
ATOM 795 N N . ARG A 1 99 ? -6.107 9.060 11.734 1.00 93.56 99 ARG A N 1
ATOM 796 C CA . ARG A 1 99 ? -5.042 9.373 10.775 1.00 93.56 99 ARG A CA 1
ATOM 797 C C . ARG A 1 99 ? -4.443 8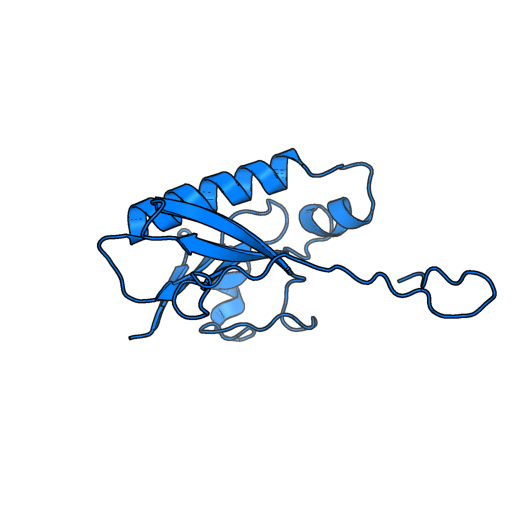.116 10.156 1.00 93.56 99 ARG A C 1
ATOM 799 O O . ARG A 1 99 ? -4.097 7.171 10.856 1.00 93.56 99 ARG A O 1
ATOM 806 N N . SER A 1 100 ? -4.246 8.156 8.838 1.00 95.50 100 SER A N 1
ATOM 807 C CA . SER A 1 100 ? -3.447 7.159 8.114 1.00 95.50 100 SER A CA 1
ATOM 808 C C . SER A 1 100 ? -1.995 7.615 7.976 1.00 95.50 100 SER A C 1
ATOM 810 O O . SER A 1 100 ? -1.739 8.795 7.720 1.00 95.50 100 SER A O 1
ATOM 812 N N . SER A 1 101 ? -1.060 6.681 8.122 1.00 95.06 101 SER A N 1
ATOM 813 C CA . SER A 1 101 ? 0.378 6.901 7.951 1.00 95.06 101 SER A CA 1
ATOM 814 C C . SER A 1 101 ? 0.982 5.814 7.067 1.00 95.06 101 SER A C 1
ATOM 816 O O . SER A 1 101 ? 0.633 4.643 7.207 1.00 95.06 101 SER A O 1
ATOM 818 N N . LEU A 1 102 ? 1.900 6.206 6.183 1.00 95.62 102 LEU A N 1
ATOM 819 C CA . LEU A 1 102 ? 2.734 5.273 5.429 1.00 95.62 102 LEU A CA 1
ATOM 820 C C . LEU A 1 102 ? 3.718 4.589 6.385 1.00 95.62 102 LEU A C 1
ATOM 822 O O . LEU A 1 102 ? 4.394 5.269 7.158 1.00 95.62 102 LEU A O 1
ATOM 826 N N . VAL A 1 103 ? 3.781 3.261 6.329 1.00 93.56 103 VAL A N 1
ATOM 827 C CA . VAL A 1 103 ? 4.676 2.432 7.147 1.00 93.56 103 VAL A CA 1
ATOM 828 C C . VAL A 1 103 ? 5.886 2.001 6.335 1.00 93.56 103 VAL A C 1
ATOM 830 O O . VAL A 1 103 ? 7.020 2.218 6.753 1.00 93.56 103 VAL A O 1
ATOM 833 N N . GLU A 1 104 ? 5.642 1.428 5.159 1.00 92.38 104 GLU A N 1
ATOM 834 C CA . GLU A 1 104 ? 6.683 0.866 4.305 1.00 92.38 104 GLU A CA 1
ATOM 835 C C . GLU A 1 104 ? 6.285 0.964 2.827 1.00 92.38 104 GLU A C 1
ATOM 837 O O . GLU A 1 104 ? 5.111 0.823 2.476 1.00 92.38 104 GLU A O 1
ATOM 842 N N . LEU A 1 105 ? 7.279 1.188 1.961 1.00 91.44 105 LEU A N 1
ATOM 843 C CA . LEU A 1 105 ? 7.179 0.996 0.515 1.00 91.44 105 LEU A CA 1
ATOM 844 C C . LEU A 1 105 ? 7.884 -0.305 0.139 1.00 91.44 105 LEU A C 1
ATOM 846 O O . LEU A 1 105 ? 9.072 -0.479 0.398 1.00 91.44 105 LEU A O 1
ATOM 850 N N . ASN A 1 106 ? 7.147 -1.198 -0.507 1.00 91.31 106 ASN A N 1
ATOM 851 C CA . ASN A 1 106 ? 7.551 -2.564 -0.780 1.00 91.31 106 ASN A CA 1
ATOM 852 C C . ASN A 1 106 ? 7.654 -2.833 -2.287 1.00 91.31 106 ASN A C 1
ATOM 854 O O . ASN A 1 106 ? 6.871 -2.335 -3.103 1.00 91.31 106 ASN A O 1
ATOM 858 N N . VAL A 1 107 ? 8.600 -3.704 -2.653 1.00 88.44 107 VAL A N 1
ATOM 859 C CA . VAL A 1 107 ? 8.670 -4.291 -4.002 1.00 88.44 107 VAL A CA 1
ATOM 860 C C . VAL A 1 107 ? 7.385 -5.065 -4.325 1.00 88.44 107 VAL A C 1
ATOM 862 O O . VAL A 1 107 ? 6.616 -5.401 -3.428 1.00 88.44 107 VAL A O 1
ATOM 865 N N . PHE A 1 108 ? 7.140 -5.358 -5.602 1.00 90.50 108 PHE A N 1
ATOM 866 C CA . PHE A 1 108 ? 5.922 -6.038 -6.053 1.00 90.50 108 PHE A CA 1
ATOM 867 C C . PHE A 1 108 ? 6.211 -7.266 -6.917 1.00 90.50 108 PHE A C 1
ATOM 869 O O . PHE A 1 108 ? 7.194 -7.316 -7.668 1.00 90.50 108 PHE A O 1
ATOM 876 N N . GLY A 1 109 ? 5.301 -8.237 -6.829 1.00 87.50 109 GLY A N 1
ATOM 877 C CA . GLY A 1 109 ? 5.191 -9.370 -7.739 1.00 87.50 109 GLY A CA 1
ATOM 878 C C . GLY A 1 109 ? 5.702 -10.687 -7.163 1.00 87.50 109 GLY A C 1
ATOM 879 O O . GLY A 1 109 ? 6.557 -10.721 -6.275 1.00 87.50 109 GLY A O 1
ATOM 880 N N . ALA A 1 110 ? 5.226 -11.785 -7.756 1.00 86.12 110 ALA A N 1
ATOM 881 C CA . ALA A 1 110 ? 5.465 -13.172 -7.334 1.00 86.12 110 ALA A CA 1
ATOM 882 C C . ALA A 1 110 ? 6.946 -13.586 -7.248 1.00 86.12 110 ALA A C 1
ATOM 884 O O . ALA A 1 110 ? 7.292 -14.572 -6.605 1.00 86.12 110 ALA A O 1
ATOM 885 N N . ARG A 1 111 ? 7.826 -12.864 -7.954 1.00 85.88 111 ARG A N 1
ATOM 886 C CA . ARG A 1 111 ? 9.271 -13.140 -8.036 1.00 85.88 111 ARG A CA 1
ATOM 887 C C . ARG A 1 111 ? 10.105 -12.216 -7.146 1.00 85.88 111 ARG A C 1
ATOM 889 O O . ARG A 1 111 ? 11.327 -12.197 -7.270 1.00 85.88 111 ARG A O 1
ATOM 896 N N . SER A 1 112 ? 9.450 -11.421 -6.307 1.00 85.56 112 SER A N 1
ATOM 897 C CA . SER A 1 112 ? 10.080 -10.511 -5.354 1.00 85.56 112 SER A CA 1
ATOM 898 C C . SER A 1 112 ? 9.955 -11.050 -3.925 1.00 85.56 112 SER A C 1
ATOM 900 O O . SER A 1 112 ? 9.278 -12.045 -3.685 1.00 85.56 112 SER A O 1
ATOM 902 N N . GLY A 1 113 ? 10.586 -10.375 -2.962 1.00 84.62 113 GLY A N 1
ATOM 903 C CA . GLY A 1 113 ? 10.389 -10.657 -1.536 1.00 84.62 113 GLY A CA 1
ATOM 904 C C . GLY A 1 113 ? 9.034 -10.190 -0.984 1.00 84.62 113 GLY A C 1
ATOM 905 O O . GLY A 1 113 ? 8.827 -10.257 0.223 1.00 84.62 113 GLY A O 1
ATOM 906 N N . CYS A 1 114 ? 8.128 -9.688 -1.830 1.00 88.12 114 CYS A N 1
ATOM 907 C CA . CYS A 1 114 ? 6.843 -9.156 -1.397 1.00 88.12 114 CYS A CA 1
ATOM 908 C C . CYS A 1 114 ? 5.899 -10.266 -0.917 1.00 88.12 114 CYS A C 1
ATOM 910 O O . CYS A 1 114 ? 5.494 -11.147 -1.683 1.00 88.12 114 CYS A O 1
ATOM 912 N N . GLY A 1 115 ? 5.506 -10.198 0.353 1.00 88.38 115 GLY A N 1
ATOM 913 C CA . GLY A 1 115 ? 4.437 -11.036 0.891 1.00 88.38 115 GLY A CA 1
ATOM 914 C C . GLY A 1 115 ? 3.072 -10.645 0.317 1.00 88.38 115 GLY A C 1
ATOM 915 O O . GLY A 1 115 ? 2.762 -9.458 0.240 1.00 88.38 115 GLY A O 1
ATOM 916 N N . SER A 1 116 ? 2.251 -11.639 -0.036 1.00 88.06 116 SER A N 1
ATOM 917 C CA . SER A 1 116 ? 0.924 -11.448 -0.649 1.00 88.06 116 SER A CA 1
ATOM 918 C C . SER A 1 116 ? -0.242 -11.345 0.346 1.00 88.06 116 SER A C 1
ATOM 920 O O . SER A 1 116 ? -1.378 -11.067 -0.044 1.00 88.06 116 SER A O 1
ATOM 922 N N . CYS A 1 117 ? 0.013 -11.540 1.643 1.00 91.38 117 CYS A N 1
ATOM 923 C CA . CYS A 1 117 ? -1.000 -11.548 2.703 1.00 91.38 117 CYS A CA 1
ATOM 924 C C . CYS A 1 117 ? -2.193 -12.470 2.369 1.00 91.38 117 CYS A C 1
ATOM 926 O O . CYS A 1 117 ? -2.020 -13.681 2.290 1.00 91.38 117 CYS A O 1
ATOM 928 N N . LEU A 1 118 ? -3.397 -11.911 2.187 1.00 92.75 118 LEU A N 1
ATOM 929 C CA . LEU A 1 118 ? -4.613 -12.659 1.841 1.00 92.75 118 LEU A CA 1
ATOM 930 C C . LEU A 1 118 ? -4.770 -12.956 0.353 1.00 92.75 118 LEU A C 1
ATOM 932 O O . LEU A 1 118 ? -5.749 -13.593 -0.027 1.00 92.75 118 LEU A O 1
ATOM 936 N N . PHE A 1 119 ? -3.865 -12.475 -0.489 1.00 94.12 119 PHE A N 1
ATOM 937 C CA . PHE A 1 119 ? -3.852 -12.766 -1.913 1.00 94.12 119 PHE A CA 1
ATOM 938 C C . PHE A 1 119 ? -2.896 -13.914 -2.211 1.00 94.12 119 PHE A C 1
ATOM 940 O O . PHE A 1 119 ? -1.925 -14.146 -1.488 1.00 94.12 119 PHE A O 1
ATOM 947 N N . HIS A 1 120 ? -3.156 -14.623 -3.298 1.00 93.94 120 HIS A N 1
ATOM 948 C CA . HIS A 1 120 ? -2.236 -15.578 -3.876 1.00 93.94 120 HIS A CA 1
ATOM 949 C C . HIS A 1 120 ? -1.677 -15.001 -5.174 1.00 93.94 120 HIS A C 1
ATOM 951 O O . HIS A 1 120 ? -2.419 -14.697 -6.102 1.00 93.94 120 HIS A O 1
ATOM 957 N N . TRP A 1 121 ? -0.354 -14.855 -5.257 1.00 91.88 121 TRP A N 1
ATOM 958 C CA . TRP A 1 121 ? 0.305 -14.206 -6.396 1.00 91.88 121 TRP A CA 1
ATOM 959 C C . TRP A 1 121 ? 0.004 -14.846 -7.761 1.00 91.88 121 TRP A C 1
ATOM 961 O O . TRP A 1 121 ? 0.124 -14.167 -8.777 1.00 91.88 121 TRP A O 1
ATOM 971 N N . ILE A 1 122 ? -0.320 -16.143 -7.787 1.00 90.75 122 ILE A N 1
ATOM 972 C CA . ILE A 1 122 ? -0.606 -16.884 -9.023 1.00 90.75 122 ILE A CA 1
ATOM 973 C C . ILE A 1 122 ? -2.107 -16.893 -9.316 1.00 90.75 122 ILE A C 1
ATOM 975 O O . ILE A 1 122 ? -2.498 -16.593 -10.438 1.00 90.75 122 ILE A O 1
ATOM 979 N N . ASP A 1 123 ? -2.937 -17.210 -8.321 1.00 94.06 123 ASP A N 1
ATOM 980 C CA . ASP A 1 123 ? -4.378 -17.396 -8.549 1.00 94.06 123 ASP A CA 1
ATOM 981 C C . ASP A 1 123 ? -5.131 -16.066 -8.636 1.00 94.06 123 ASP A C 1
ATOM 983 O O . ASP A 1 123 ? -6.167 -15.998 -9.284 1.00 94.06 123 ASP A O 1
ATOM 987 N N . ASP A 1 124 ? -4.587 -15.008 -8.028 1.00 94.00 124 ASP A N 1
ATOM 988 C CA . ASP A 1 124 ? -5.167 -13.661 -8.012 1.00 94.00 124 ASP A CA 1
ATOM 989 C C . ASP A 1 124 ? -4.348 -12.673 -8.850 1.00 94.00 124 ASP A C 1
ATOM 991 O O . ASP A 1 124 ? -4.333 -11.467 -8.583 1.00 94.00 124 ASP A O 1
ATOM 995 N N . LEU A 1 125 ? -3.612 -13.185 -9.841 1.00 90.94 125 LEU A N 1
ATOM 996 C CA . LEU A 1 125 ? -2.771 -12.372 -10.715 1.00 90.94 125 LEU A CA 1
ATOM 997 C C . LEU A 1 125 ? -3.587 -11.247 -11.370 1.00 90.94 125 LEU A C 1
ATOM 999 O O . LEU A 1 125 ? -3.167 -10.093 -11.339 1.00 90.94 125 LEU A O 1
ATOM 1003 N N . ASP A 1 126 ? -4.772 -11.568 -11.887 1.00 90.69 126 ASP A N 1
ATOM 1004 C CA . ASP A 1 126 ? -5.692 -10.618 -12.523 1.00 90.69 126 ASP A CA 1
ATOM 1005 C C . ASP A 1 126 ? -6.121 -9.497 -11.557 1.00 90.69 126 ASP A C 1
ATOM 1007 O O . ASP A 1 126 ? -6.186 -8.324 -11.936 1.00 90.69 126 ASP A O 1
ATOM 1011 N N . LYS A 1 127 ? -6.348 -9.837 -10.280 1.00 92.44 127 LYS A N 1
ATOM 1012 C CA . LYS A 1 127 ? -6.721 -8.876 -9.229 1.00 92.44 127 LYS A CA 1
ATOM 1013 C C . LYS A 1 127 ? -5.569 -7.951 -8.866 1.00 92.44 127 LYS A C 1
ATOM 1015 O O . LYS A 1 127 ? -5.775 -6.758 -8.676 1.00 92.44 127 LYS A O 1
ATOM 1020 N N . LEU A 1 128 ? -4.357 -8.491 -8.764 1.00 91.38 128 LEU A N 1
ATOM 1021 C CA . LEU A 1 128 ? -3.181 -7.740 -8.320 1.00 91.38 128 LEU A CA 1
ATOM 1022 C C . LEU A 1 128 ? -2.580 -6.873 -9.433 1.00 91.38 128 LEU A C 1
ATOM 1024 O O . LEU A 1 128 ? -2.040 -5.805 -9.148 1.00 91.38 128 LEU A O 1
ATOM 1028 N N . TYR A 1 129 ? -2.677 -7.307 -10.691 1.00 89.75 129 TYR A N 1
ATOM 1029 C CA . TYR A 1 129 ? -2.090 -6.618 -11.845 1.00 89.75 129 TYR A CA 1
ATOM 1030 C C . TYR A 1 129 ? -3.058 -5.654 -12.550 1.00 89.75 129 TYR A C 1
ATOM 1032 O O . TYR A 1 129 ? -2.708 -5.095 -13.588 1.00 89.75 129 TYR A O 1
ATOM 1040 N N . GLY A 1 130 ? -4.227 -5.388 -11.956 1.00 85.31 130 GLY A N 1
ATOM 1041 C CA . GLY A 1 130 ? -5.153 -4.355 -12.426 1.00 85.31 130 GLY A CA 1
ATOM 1042 C C . GLY A 1 130 ? -5.944 -4.745 -13.676 1.00 85.31 130 GLY A C 1
ATOM 1043 O O . GLY A 1 130 ? -6.336 -3.869 -14.439 1.00 85.31 130 GLY A O 1
ATOM 1044 N N . GLU A 1 131 ? -6.173 -6.043 -13.898 1.00 86.88 131 GLU A N 1
ATOM 1045 C CA . GLU A 1 131 ? -7.017 -6.529 -15.002 1.00 86.88 131 GLU A CA 1
ATOM 1046 C C . GLU A 1 131 ? -8.520 -6.470 -14.661 1.00 86.88 131 GLU A C 1
ATOM 1048 O O . GLU A 1 131 ? -9.368 -6.642 -15.534 1.00 86.88 131 GLU A O 1
ATOM 1053 N N . GLY A 1 132 ? -8.867 -6.210 -13.395 1.00 80.25 132 GLY A N 1
ATOM 1054 C CA . GLY A 1 132 ? -10.244 -6.002 -12.942 1.00 80.25 132 GLY A CA 1
ATOM 1055 C C . GLY A 1 132 ? -10.742 -4.558 -13.096 1.00 80.25 132 GLY A C 1
ATOM 1056 O O . GLY A 1 132 ? -9.970 -3.606 -13.060 1.00 80.25 132 GLY A O 1
ATOM 1057 N N . GLU A 1 133 ? -12.065 -4.386 -13.190 1.00 82.44 133 GLU A N 1
ATOM 1058 C CA . GLU A 1 133 ? -12.719 -3.063 -13.249 1.00 82.44 133 GLU A CA 1
ATOM 1059 C C . GLU A 1 133 ? -12.810 -2.357 -11.882 1.00 82.44 133 GLU A C 1
ATOM 1061 O O . GLU A 1 133 ? -13.118 -1.165 -11.797 1.00 82.44 133 GLU A O 1
ATOM 1066 N N . HIS A 1 134 ? -12.585 -3.092 -10.793 1.00 88.75 134 HIS A N 1
ATOM 1067 C CA . HIS A 1 134 ? -12.767 -2.620 -9.425 1.00 88.75 134 HIS A CA 1
ATOM 1068 C C . HIS A 1 134 ? -11.568 -2.971 -8.552 1.00 88.75 134 HIS A C 1
ATOM 1070 O O . HIS A 1 134 ? -10.885 -3.967 -8.784 1.00 88.75 134 HIS A O 1
ATOM 1076 N N . VAL A 1 135 ? -11.362 -2.162 -7.511 1.00 92.75 135 VAL A N 1
ATOM 1077 C CA . VAL A 1 135 ? -10.377 -2.447 -6.467 1.00 92.75 135 VAL A CA 1
ATOM 1078 C C . VAL A 1 135 ? -10.859 -3.631 -5.637 1.00 92.75 135 VAL A C 1
ATOM 1080 O O . VAL A 1 135 ? -11.955 -3.592 -5.074 1.00 92.75 135 VAL A O 1
ATOM 1083 N N . GLU A 1 136 ? -10.032 -4.666 -5.540 1.00 94.56 136 GLU A N 1
ATOM 1084 C CA . GLU A 1 136 ? -10.352 -5.870 -4.778 1.00 94.56 136 GLU A CA 1
ATOM 1085 C C . GLU A 1 136 ? -10.014 -5.680 -3.293 1.00 94.56 136 GLU A C 1
ATOM 1087 O O . GLU A 1 136 ? -8.884 -5.346 -2.932 1.00 94.56 136 GLU A O 1
ATOM 1092 N N . PHE A 1 137 ? -10.979 -5.938 -2.410 1.00 92.25 137 PHE A N 1
ATOM 1093 C CA . PHE A 1 137 ? -10.780 -5.872 -0.962 1.00 92.25 137 PHE A CA 1
ATOM 1094 C C . PHE A 1 137 ? -10.865 -7.265 -0.351 1.00 92.25 137 PHE A C 1
ATOM 1096 O O . PHE A 1 137 ? -11.914 -7.909 -0.407 1.00 92.25 137 PHE A O 1
ATOM 1103 N N . ARG A 1 138 ? -9.794 -7.703 0.316 1.00 92.00 138 ARG A N 1
ATOM 1104 C CA . ARG A 1 138 ? -9.814 -8.923 1.132 1.00 92.00 138 ARG A CA 1
ATOM 1105 C C . ARG A 1 138 ? -9.760 -8.586 2.598 1.00 92.00 138 ARG A C 1
ATOM 1107 O O . ARG A 1 138 ? -9.018 -7.702 3.009 1.00 92.00 138 ARG A O 1
ATOM 1114 N N . ILE A 1 139 ? -10.581 -9.293 3.363 1.00 86.88 139 ILE A N 1
ATOM 1115 C CA . ILE A 1 139 ? -10.850 -8.953 4.749 1.00 86.88 139 ILE A CA 1
ATOM 1116 C C . ILE A 1 139 ? -10.730 -10.202 5.625 1.00 86.88 139 ILE A C 1
ATOM 1118 O O . ILE A 1 139 ? -11.443 -11.180 5.383 1.00 86.88 139 ILE A O 1
ATOM 1122 N N . THR A 1 140 ? -9.878 -10.175 6.657 1.00 81.12 140 THR A N 1
ATOM 1123 C CA . THR A 1 140 ? -9.902 -11.208 7.712 1.00 81.12 140 THR A CA 1
ATOM 1124 C C . THR A 1 140 ? -10.892 -10.865 8.818 1.00 81.12 140 THR A C 1
ATOM 1126 O O . THR A 1 140 ? -11.193 -9.697 9.071 1.00 81.12 140 THR A O 1
ATOM 1129 N N . ARG A 1 141 ? -11.405 -11.909 9.475 1.00 64.56 141 ARG A N 1
ATOM 1130 C CA . ARG A 1 141 ? -12.224 -11.792 10.687 1.00 64.56 141 ARG A CA 1
ATOM 1131 C C . ARG A 1 141 ? -11.383 -11.525 11.923 1.00 64.56 141 ARG A C 1
ATOM 1133 O O . ARG A 1 141 ? -10.228 -12.002 11.941 1.00 64.56 141 ARG A O 1
#

Sequence (141 aa):
MTKSLEGGKPVIDLFLLPFIHRMGSKREYRVYCAPLMGAIAAVNLENNRKVMPKIWSGIQKIHHDIMEGLDLVNQLDQLLLKQKQGYSFDVFYDETEERSSLVELNVFGARSGCGSCLFHWIDDLDKLYGEGEHVEFRITR

Foldseek 3Di:
DDQPDDVNDRDDDDDDDDDDPLFDPLQKKKWFQAEQVRHTQEIEHAPDVVLVVLQVVQVVVVSVVVVVPQDCVDVVSCCCYVVRFHWMWMWGARPVVSHIDTDDIGT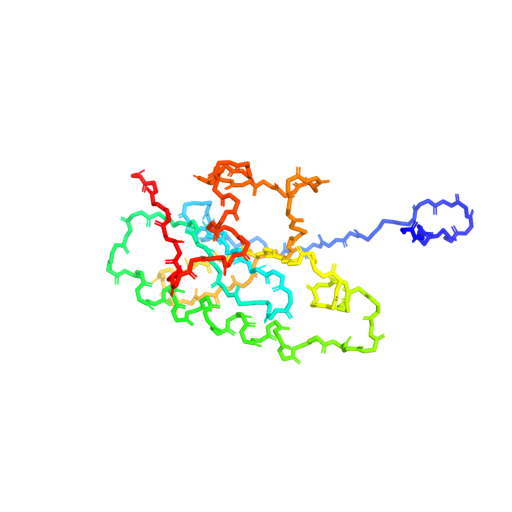DAPPGPDDPVPDDRPVCVCRRNRVDPDYYYDYDD

pLDDT: mean 85.97, std 11.33, range [40.0, 97.94]

Organism: Fusarium culmorum (NCBI:txid5516)

Secondary structure (DSSP, 8-state):
----EETTEE------PPP-TT--GGGEEEEEE-TTT--EEEEEEES-TTTHHHHHHHHHHHHHHHHHT--TTSHHHHHHHTTS--EEEEEEEETTTTEEEEEEEE--STTSS---TTS-TTTTHHHHTT-SSS-EEEEE-